Protein AF-A0A6P0R622-F1 (afdb_monomer_lite)

Structure (mmCIF, N/CA/C/O backbone):
data_AF-A0A6P0R622-F1
#
_entry.id   AF-A0A6P0R622-F1
#
loop_
_atom_site.group_PDB
_atom_site.id
_atom_site.type_symbol
_atom_site.label_atom_id
_atom_site.label_alt_id
_atom_site.label_comp_id
_atom_site.label_asym_id
_atom_site.label_entity_id
_atom_site.label_seq_id
_atom_site.pdbx_PDB_ins_code
_atom_site.Cartn_x
_atom_site.Cartn_y
_atom_site.Cartn_z
_atom_site.occupancy
_atom_site.B_iso_or_equiv
_atom_site.auth_seq_id
_atom_site.auth_comp_id
_atom_site.auth_asym_id
_atom_site.auth_atom_id
_atom_site.pdbx_PDB_model_num
ATOM 1 N N . MET A 1 1 ? 10.634 3.670 -14.745 1.00 32.72 1 MET A N 1
ATOM 2 C CA . MET A 1 1 ? 10.982 2.458 -13.968 1.00 32.72 1 MET A CA 1
ATOM 3 C C . MET A 1 1 ? 9.685 1.920 -13.375 1.00 32.72 1 MET A C 1
ATOM 5 O O . MET A 1 1 ? 9.087 2.622 -12.580 1.00 32.72 1 MET A O 1
ATOM 9 N N . VAL A 1 2 ? 9.180 0.768 -13.835 1.00 32.72 2 VAL A N 1
ATOM 10 C CA . VAL A 1 2 ? 7.890 0.215 -13.370 1.00 32.72 2 VAL A CA 1
ATOM 11 C C . VAL A 1 2 ? 8.148 -0.678 -12.158 1.00 32.72 2 VAL A C 1
ATOM 13 O O . VAL A 1 2 ? 8.776 -1.730 -12.277 1.00 32.72 2 VAL A O 1
ATOM 16 N N . SER A 1 3 ? 7.696 -0.243 -10.986 1.00 40.62 3 SER A N 1
ATOM 17 C CA . SER A 1 3 ? 7.795 -1.000 -9.737 1.00 40.62 3 SER A CA 1
ATOM 18 C C . SER A 1 3 ? 6.668 -2.034 -9.688 1.00 40.62 3 SER A C 1
ATOM 20 O O . SER A 1 3 ? 5.558 -1.729 -9.263 1.00 40.62 3 SER A O 1
ATOM 22 N N . TYR A 1 4 ? 6.915 -3.255 -10.164 1.00 49.25 4 TYR A N 1
ATOM 23 C CA . TYR A 1 4 ? 5.919 -4.329 -10.105 1.00 49.25 4 TYR A CA 1
ATOM 24 C C . TYR A 1 4 ? 5.678 -4.763 -8.654 1.00 49.25 4 TYR A C 1
ATOM 26 O O . TYR A 1 4 ? 6.579 -5.286 -7.994 1.00 49.25 4 TYR A O 1
ATOM 34 N N . ILE A 1 5 ? 4.447 -4.600 -8.169 1.00 58.69 5 ILE A N 1
ATOM 35 C CA . ILE A 1 5 ? 4.002 -5.240 -6.930 1.00 58.69 5 ILE A CA 1
ATOM 36 C C . ILE A 1 5 ? 3.693 -6.699 -7.266 1.00 58.69 5 ILE A C 1
ATOM 38 O O . ILE A 1 5 ? 2.865 -6.988 -8.127 1.00 58.69 5 ILE A O 1
ATOM 42 N N . LYS A 1 6 ? 4.375 -7.641 -6.607 1.00 66.12 6 LYS A N 1
ATOM 43 C CA . LYS A 1 6 ? 4.106 -9.072 -6.800 1.0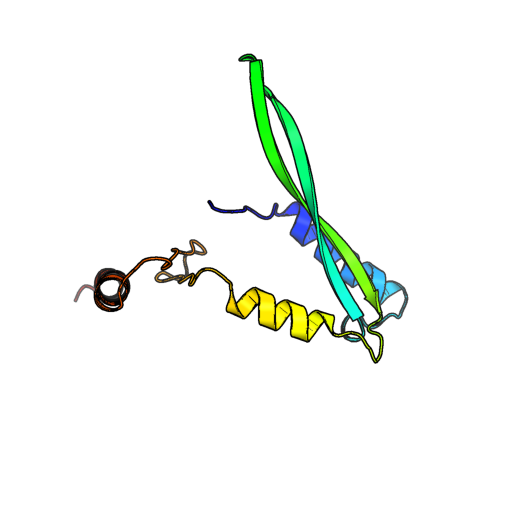0 66.12 6 LYS A CA 1
ATOM 44 C C . LYS A 1 6 ? 2.670 -9.388 -6.382 1.00 66.12 6 LYS A C 1
ATOM 46 O O . LYS A 1 6 ? 2.261 -8.961 -5.308 1.00 66.12 6 LYS A O 1
ATOM 51 N N . THR A 1 7 ? 1.962 -10.226 -7.142 1.00 70.38 7 THR A N 1
ATOM 52 C CA . THR A 1 7 ? 0.617 -10.726 -6.782 1.00 70.38 7 THR A CA 1
ATOM 53 C C . THR A 1 7 ? 0.578 -11.259 -5.350 1.00 70.38 7 THR A C 1
ATOM 55 O O . THR A 1 7 ? -0.310 -10.913 -4.584 1.00 70.38 7 THR A O 1
ATOM 58 N N . ARG A 1 8 ? 1.637 -11.965 -4.934 1.00 72.44 8 ARG A N 1
ATOM 59 C CA . ARG A 1 8 ? 1.806 -12.443 -3.556 1.00 72.44 8 ARG A CA 1
ATOM 60 C C . ARG A 1 8 ? 1.738 -11.329 -2.504 1.00 72.44 8 ARG A C 1
ATOM 62 O O . ARG A 1 8 ? 1.157 -11.541 -1.452 1.00 72.44 8 ARG A O 1
ATOM 69 N N . SER A 1 9 ? 2.295 -10.150 -2.778 1.00 73.44 9 SER A N 1
ATOM 70 C CA . SER A 1 9 ? 2.206 -9.010 -1.860 1.00 73.44 9 SER A CA 1
ATOM 71 C C . SER A 1 9 ? 0.775 -8.478 -1.729 1.00 73.44 9 SER A C 1
ATOM 73 O O . SER A 1 9 ? 0.426 -7.970 -0.669 1.00 73.44 9 SER A O 1
ATOM 75 N N . LEU A 1 10 ? -0.059 -8.593 -2.768 1.00 79.19 10 LEU A N 1
ATOM 76 C CA . LEU A 1 10 ? -1.488 -8.263 -2.688 1.00 79.19 10 LEU A CA 1
ATOM 77 C C . LEU A 1 10 ? -2.272 -9.356 -1.948 1.00 79.19 10 LEU A C 1
ATOM 79 O O . LEU A 1 10 ? -3.138 -9.052 -1.133 1.00 79.19 10 LEU A O 1
ATOM 83 N N . ASP A 1 11 ? -1.928 -10.626 -2.163 1.00 80.88 11 ASP A N 1
ATOM 84 C CA . ASP A 1 11 ? -2.527 -11.738 -1.416 1.00 80.88 11 ASP A CA 1
ATOM 85 C C . ASP A 1 11 ? -2.228 -11.631 0.084 1.00 80.88 11 ASP A C 1
ATOM 87 O O . ASP A 1 11 ? -3.099 -11.869 0.920 1.00 80.88 11 ASP A O 1
ATOM 91 N N . ASP A 1 12 ? -1.002 -11.241 0.436 1.00 84.44 12 ASP A N 1
ATOM 92 C CA . ASP A 1 12 ? -0.579 -11.061 1.823 1.00 84.44 12 ASP A CA 1
ATOM 93 C C . ASP A 1 12 ? -1.280 -9.855 2.478 1.00 84.44 12 ASP A C 1
ATOM 95 O O . ASP A 1 12 ? -1.643 -9.924 3.653 1.00 84.44 12 ASP A O 1
ATOM 99 N N . PHE A 1 13 ? -1.586 -8.803 1.709 1.00 88.38 13 PHE A N 1
ATOM 100 C CA . PHE A 1 13 ? -2.450 -7.704 2.154 1.00 88.38 13 PHE A CA 1
ATOM 101 C C . PHE A 1 13 ? -3.880 -8.174 2.460 1.00 88.38 13 PHE A C 1
ATOM 103 O O . PHE A 1 13 ? -4.412 -7.903 3.536 1.00 88.38 13 PHE A O 1
ATOM 110 N N . ASN A 1 14 ? -4.491 -8.938 1.550 1.00 88.19 14 ASN A N 1
ATOM 111 C CA . ASN A 1 14 ? -5.836 -9.478 1.757 1.00 88.19 14 ASN A CA 1
ATOM 112 C C . ASN A 1 14 ? -5.885 -10.425 2.965 1.00 88.19 14 ASN A C 1
ATOM 114 O O . ASN A 1 14 ? -6.816 -10.363 3.770 1.00 88.19 14 ASN A O 1
ATOM 118 N N . ARG A 1 15 ? -4.855 -11.263 3.146 1.00 91.50 15 ARG A N 1
ATOM 119 C CA . ARG A 1 15 ? -4.717 -12.109 4.340 1.00 91.50 15 ARG A CA 1
ATOM 120 C C . ARG A 1 15 ? -4.659 -11.284 5.621 1.00 91.50 15 ARG A C 1
ATOM 122 O O . ARG A 1 15 ? -5.307 -11.659 6.595 1.00 91.50 15 ARG A O 1
ATOM 129 N N . LEU A 1 16 ? -3.926 -10.171 5.624 1.00 93.56 16 LEU A N 1
ATOM 130 C CA . LEU A 1 16 ? -3.851 -9.275 6.776 1.00 93.56 16 LEU A CA 1
ATOM 131 C C . LEU A 1 16 ? -5.227 -8.684 7.127 1.00 93.56 16 LEU A C 1
ATOM 133 O O . LEU A 1 16 ? -5.597 -8.683 8.299 1.00 93.56 16 LEU A O 1
ATOM 137 N N . ILE A 1 17 ? -6.017 -8.260 6.134 1.00 92.88 17 ILE A N 1
ATOM 138 C CA . ILE A 1 17 ? -7.396 -7.781 6.351 1.00 92.88 17 ILE A CA 1
ATOM 139 C C . ILE A 1 17 ? -8.243 -8.854 7.042 1.00 92.88 17 ILE A C 1
ATOM 141 O O . ILE A 1 17 ? -8.857 -8.585 8.076 1.00 92.88 17 ILE A O 1
ATOM 145 N N . VAL A 1 18 ? -8.237 -10.079 6.507 1.00 94.12 18 VAL A N 1
ATOM 146 C CA . VAL A 1 18 ? -9.011 -11.195 7.072 1.00 94.12 18 VAL A CA 1
ATOM 147 C C . VAL A 1 18 ? -8.556 -11.512 8.498 1.00 94.12 18 VAL A C 1
ATOM 149 O O . VAL A 1 18 ? -9.385 -11.742 9.377 1.00 94.12 18 VAL A O 1
ATOM 152 N N . GLN A 1 19 ? -7.247 -11.478 8.766 1.00 95.00 19 GLN A N 1
A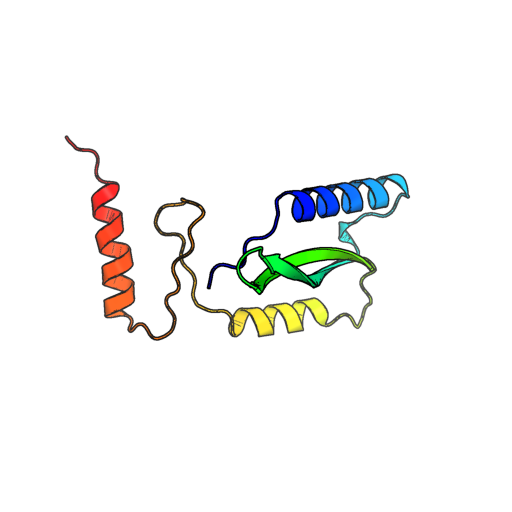TOM 153 C CA . GLN A 1 19 ? -6.709 -11.690 10.110 1.00 95.00 19 GLN A CA 1
ATOM 154 C C . GLN A 1 19 ? -7.188 -10.628 11.104 1.00 95.00 19 GLN A C 1
ATOM 156 O O . GLN A 1 19 ? -7.563 -10.980 12.221 1.00 95.00 19 GLN A O 1
ATOM 161 N N . LEU A 1 20 ? -7.207 -9.350 10.722 1.00 95.44 20 LEU A N 1
ATOM 162 C CA . LEU A 1 20 ? -7.713 -8.272 11.578 1.00 95.44 20 LEU A CA 1
ATOM 163 C C . LEU A 1 20 ? -9.200 -8.468 11.887 1.00 95.44 20 LEU A C 1
ATOM 165 O O . LEU A 1 20 ? -9.593 -8.465 13.054 1.00 95.44 20 LEU A O 1
ATOM 169 N N . GLN A 1 21 ? -10.000 -8.750 10.857 1.00 94.31 21 GLN A N 1
ATOM 170 C CA . GLN A 1 21 ? -11.431 -9.015 11.007 1.00 94.31 21 GLN A CA 1
ATOM 171 C C . GLN A 1 21 ? -11.701 -10.227 11.908 1.00 94.31 21 GLN A C 1
ATOM 173 O O . GLN A 1 21 ? -12.564 -10.160 12.778 1.00 94.31 21 GLN A O 1
ATOM 178 N N . SER A 1 22 ? -10.920 -11.308 11.778 1.00 95.50 22 SER A N 1
ATOM 179 C CA . SER A 1 22 ? -11.047 -12.495 12.642 1.00 95.50 22 SER A CA 1
ATOM 180 C C . SER A 1 22 ? -10.740 -12.223 14.119 1.00 95.50 22 SER A C 1
ATOM 182 O O . SER A 1 22 ? -11.210 -12.949 14.989 1.00 95.50 22 SER A O 1
ATOM 184 N N . LYS A 1 23 ? -9.977 -11.162 14.408 1.00 95.06 23 LYS A N 1
ATOM 185 C CA . LYS A 1 23 ? -9.664 -10.698 15.766 1.00 95.06 23 LYS A CA 1
ATOM 186 C C . LYS A 1 23 ? -10.683 -9.679 16.291 1.00 95.06 23 LYS A C 1
ATOM 188 O O . LYS A 1 23 ? -10.482 -9.133 17.369 1.00 95.06 23 LYS A O 1
ATOM 193 N N . GLY A 1 24 ? -11.747 -9.395 15.534 1.00 94.31 24 GLY A N 1
ATOM 194 C CA . GLY A 1 24 ? -12.744 -8.377 15.875 1.00 94.31 24 GLY A CA 1
ATOM 195 C C . GLY A 1 24 ? -12.261 -6.937 15.676 1.00 94.31 24 GLY A C 1
ATOM 196 O O . GLY A 1 24 ? -12.940 -6.004 16.094 1.00 94.31 24 GLY A O 1
ATOM 197 N N . VAL A 1 25 ? -11.106 -6.736 15.036 1.00 94.94 25 VAL A N 1
ATOM 198 C CA . VAL A 1 25 ? -10.579 -5.404 14.728 1.00 94.94 25 VAL A CA 1
ATOM 199 C C . VAL A 1 25 ? -11.199 -4.928 13.420 1.00 94.94 25 VAL A C 1
ATOM 201 O O . VAL A 1 25 ? -11.105 -5.616 12.403 1.00 94.94 25 VAL A O 1
ATOM 204 N N . ASN A 1 26 ? -11.808 -3.741 13.422 1.00 91.31 26 ASN A N 1
ATOM 205 C CA . ASN A 1 26 ? -12.276 -3.101 12.196 1.00 91.31 26 ASN A CA 1
ATOM 206 C C . ASN A 1 26 ? -11.070 -2.516 11.437 1.00 91.31 26 ASN A C 1
ATOM 208 O O . ASN A 1 26 ? -10.512 -1.523 11.896 1.00 91.31 26 ASN A O 1
ATOM 212 N N . PRO A 1 27 ? -10.670 -3.045 10.266 1.00 89.50 27 PRO A N 1
ATOM 213 C CA . PRO A 1 27 ? -9.462 -2.580 9.583 1.00 89.50 27 PRO A CA 1
ATOM 214 C C . PRO A 1 27 ? -9.500 -1.096 9.187 1.00 89.50 27 PRO A C 1
ATOM 216 O O . PRO A 1 27 ? -8.445 -0.477 9.050 1.00 89.50 27 PRO A O 1
ATOM 219 N N . ALA A 1 28 ? -10.701 -0.521 9.040 1.00 88.12 28 ALA A N 1
ATOM 220 C CA . ALA A 1 28 ? -10.912 0.869 8.642 1.00 88.12 28 ALA A CA 1
ATOM 221 C C . ALA A 1 28 ? -10.480 1.901 9.701 1.00 88.12 28 ALA A C 1
ATOM 223 O O . ALA A 1 28 ? -10.293 3.065 9.357 1.00 88.12 28 ALA A O 1
ATOM 224 N N . ILE A 1 29 ? -10.307 1.499 10.968 1.00 89.12 29 ILE A N 1
ATOM 225 C CA . ILE A 1 29 ? -9.879 2.410 12.049 1.00 89.12 29 ILE A CA 1
ATOM 226 C C . ILE A 1 29 ? -8.361 2.632 12.068 1.00 89.12 29 ILE A C 1
ATOM 228 O O . ILE A 1 29 ? -7.860 3.451 12.831 1.00 89.12 29 ILE A O 1
ATOM 232 N N . GLY A 1 30 ? -7.616 1.883 11.256 1.00 87.50 30 GLY A N 1
ATOM 233 C CA . GLY A 1 30 ? -6.162 1.936 11.226 1.00 87.50 30 GLY A CA 1
ATOM 234 C C . GLY A 1 30 ? -5.589 2.421 9.906 1.00 87.50 30 GLY A C 1
ATOM 235 O O . GLY A 1 30 ? -6.267 3.001 9.054 1.00 87.50 30 GLY A O 1
ATOM 236 N N . VAL A 1 31 ? -4.294 2.173 9.752 1.00 86.69 31 VAL A N 1
ATOM 237 C CA . VAL A 1 31 ? -3.510 2.503 8.565 1.00 86.69 31 VAL A CA 1
ATOM 238 C C . VAL A 1 31 ? -2.708 1.275 8.154 1.00 86.69 31 VAL A C 1
ATOM 240 O O . VAL A 1 31 ? -2.061 0.627 8.981 1.00 86.69 31 VAL A O 1
ATOM 243 N N . PHE A 1 32 ? -2.742 0.964 6.859 1.00 87.75 32 PHE A N 1
ATOM 244 C CA . PHE A 1 32 ? -1.891 -0.059 6.267 1.00 87.75 32 PHE A CA 1
ATOM 245 C C . PHE A 1 32 ? -0.577 0.566 5.807 1.00 87.75 32 PHE A C 1
ATOM 247 O O . PHE A 1 32 ? -0.561 1.459 4.962 1.00 87.75 32 PHE A O 1
ATOM 254 N N . CYS A 1 33 ? 0.529 0.086 6.360 1.00 85.81 33 CYS A N 1
ATOM 255 C CA . CYS A 1 33 ? 1.867 0.593 6.099 1.00 85.81 33 CYS A CA 1
ATOM 256 C C . CYS A 1 33 ? 2.639 -0.412 5.226 1.00 85.81 33 CYS A C 1
ATOM 258 O O . CYS A 1 33 ? 3.058 -1.459 5.737 1.00 85.81 33 CYS A O 1
ATOM 260 N N . PRO A 1 34 ? 2.835 -0.130 3.924 1.00 83.56 34 PRO A N 1
ATOM 261 C CA . PRO A 1 34 ? 3.694 -0.943 3.075 1.00 83.56 34 PRO A CA 1
ATOM 262 C C . PRO A 1 34 ? 5.168 -0.695 3.403 1.00 83.56 34 PRO A C 1
ATOM 264 O O . PRO A 1 34 ? 5.616 0.445 3.521 1.00 83.56 34 PRO A O 1
ATOM 267 N N . LYS A 1 35 ? 5.951 -1.769 3.479 1.00 82.25 35 LYS A N 1
ATOM 268 C CA . LYS A 1 35 ? 7.408 -1.741 3.593 1.00 82.25 35 LYS A CA 1
ATOM 269 C C . LYS A 1 35 ? 8.021 -2.425 2.378 1.00 82.25 35 LYS A C 1
ATOM 271 O O . LYS A 1 35 ? 7.738 -3.590 2.098 1.00 82.25 35 LYS A O 1
ATOM 276 N N . TYR A 1 36 ? 8.879 -1.705 1.660 1.00 81.31 36 TYR A N 1
ATOM 277 C CA . TYR A 1 36 ? 9.634 -2.274 0.548 1.00 81.31 36 TYR A CA 1
ATOM 278 C C . TYR A 1 36 ? 10.768 -3.149 1.075 1.00 81.31 36 TYR A C 1
ATOM 280 O O . TYR A 1 36 ? 11.647 -2.686 1.801 1.00 81.31 36 TYR A O 1
ATOM 288 N N . ILE A 1 37 ? 10.771 -4.411 0.665 1.00 77.12 37 ILE A N 1
ATOM 289 C CA . ILE A 1 37 ? 11.855 -5.351 0.926 1.00 77.12 37 ILE A CA 1
ATOM 290 C C . ILE A 1 37 ? 12.618 -5.553 -0.374 1.00 77.12 37 ILE A C 1
ATOM 292 O O . ILE A 1 37 ? 12.056 -6.021 -1.366 1.00 77.12 37 ILE A O 1
ATOM 296 N N . LYS A 1 38 ? 13.905 -5.207 -0.367 1.00 78.75 38 LYS A N 1
ATOM 297 C CA . LYS A 1 38 ? 14.819 -5.501 -1.468 1.00 78.75 38 LYS A CA 1
ATOM 298 C C . LYS A 1 38 ? 15.323 -6.934 -1.341 1.00 78.75 38 LYS A C 1
ATOM 300 O O . LYS A 1 38 ? 15.772 -7.352 -0.280 1.00 78.75 38 LYS A O 1
ATOM 305 N N . HIS A 1 39 ? 15.306 -7.649 -2.452 1.00 73.75 39 HIS A N 1
ATOM 306 C CA . HIS A 1 39 ? 15.872 -8.978 -2.602 1.00 73.75 39 HIS A CA 1
ATOM 307 C C . HIS A 1 39 ? 16.947 -8.935 -3.674 1.00 73.75 39 HIS A C 1
ATOM 309 O O . HIS A 1 39 ? 16.764 -8.298 -4.714 1.00 73.75 39 HIS A O 1
ATOM 315 N N . SER A 1 40 ? 18.031 -9.662 -3.440 1.00 77.06 40 SER A N 1
ATOM 316 C CA . SER A 1 40 ? 19.134 -9.798 -4.383 1.00 77.06 40 SER A CA 1
ATOM 317 C C . SER A 1 40 ? 19.331 -11.274 -4.687 1.00 77.06 40 SER A C 1
ATOM 319 O O . SER A 1 40 ? 19.465 -12.082 -3.769 1.00 77.06 40 SER A O 1
ATOM 321 N N . LYS A 1 41 ? 19.343 -11.637 -5.969 1.00 70.81 41 LYS A N 1
ATOM 322 C CA . LYS A 1 41 ? 19.610 -13.001 -6.423 1.00 70.81 41 LYS A CA 1
ATOM 323 C C . LYS A 1 41 ? 20.805 -12.999 -7.370 1.00 70.81 41 LYS A C 1
ATOM 325 O O . LYS A 1 41 ? 20.781 -12.300 -8.380 1.00 70.81 41 LYS A O 1
ATOM 330 N N . GLY A 1 42 ? 21.821 -13.796 -7.047 1.00 77.25 42 GLY A N 1
ATOM 331 C CA . GLY A 1 42 ? 22.927 -14.072 -7.961 1.00 77.25 42 GLY A CA 1
ATOM 332 C C . GLY A 1 42 ? 22.436 -14.882 -9.160 1.00 77.25 42 GLY A C 1
ATOM 333 O O . GLY A 1 42 ? 21.690 -15.853 -8.998 1.00 77.25 42 GLY A O 1
ATOM 334 N N . LEU A 1 43 ? 22.812 -14.450 -10.356 1.00 76.75 43 LEU A N 1
ATOM 335 C CA . LEU A 1 43 ? 22.552 -15.134 -11.614 1.00 76.75 43 LEU A CA 1
ATOM 336 C C . LEU A 1 43 ? 23.764 -15.989 -12.003 1.00 76.75 43 LEU A C 1
ATOM 338 O O . LEU A 1 43 ? 24.881 -15.779 -11.533 1.00 76.75 43 LEU A O 1
ATOM 342 N N . SER A 1 44 ? 23.536 -16.988 -12.853 1.00 80.75 44 SER A N 1
ATOM 343 C CA . SER A 1 44 ? 24.567 -17.942 -13.287 1.00 80.75 44 SER A CA 1
ATOM 344 C C . SER A 1 44 ? 25.697 -17.304 -14.101 1.00 80.75 44 SER A C 1
ATOM 346 O O . SER A 1 44 ? 26.761 -17.897 -14.226 1.00 80.75 44 SER A O 1
ATOM 348 N N . ASP A 1 45 ? 25.473 -16.108 -14.643 1.00 82.75 45 ASP A N 1
ATOM 349 C CA . ASP A 1 45 ? 26.455 -15.303 -15.378 1.00 82.75 45 ASP A CA 1
ATOM 350 C C . ASP A 1 45 ? 27.310 -14.396 -14.466 1.00 82.75 45 ASP A C 1
ATOM 352 O O . ASP A 1 45 ? 28.104 -13.596 -14.955 1.00 82.75 45 ASP A O 1
ATOM 356 N N . GLY A 1 46 ? 27.150 -14.502 -13.141 1.00 77.94 46 GLY A N 1
ATOM 357 C CA . GLY A 1 46 ? 27.857 -13.683 -12.154 1.00 77.94 46 GLY A CA 1
ATOM 358 C C . GLY A 1 46 ? 27.227 -12.311 -11.896 1.00 77.94 46 GLY A C 1
ATOM 359 O O . GLY A 1 46 ? 27.695 -11.584 -11.019 1.00 77.94 46 GLY A O 1
ATOM 360 N N . SER A 1 47 ? 26.153 -11.948 -12.603 1.00 71.88 47 SER A N 1
ATOM 361 C CA . SER A 1 47 ? 25.409 -10.715 -12.346 1.00 71.88 47 SER A CA 1
ATOM 362 C C . SER A 1 47 ? 24.425 -10.875 -11.176 1.00 71.88 47 SER A C 1
ATOM 364 O O . SER A 1 47 ? 24.127 -11.980 -10.718 1.00 71.88 47 SER A O 1
ATOM 366 N N . THR A 1 48 ? 23.925 -9.761 -10.631 1.00 70.88 48 THR A N 1
ATOM 367 C CA . THR A 1 48 ? 22.948 -9.768 -9.527 1.00 70.88 48 THR A CA 1
ATOM 368 C C . THR A 1 48 ? 21.636 -9.142 -9.975 1.00 70.88 48 THR A C 1
ATOM 370 O O . THR A 1 48 ? 21.576 -7.951 -10.279 1.00 70.88 48 THR A O 1
ATOM 373 N N . ALA A 1 49 ? 20.563 -9.929 -9.946 1.00 66.38 49 ALA A N 1
ATOM 374 C CA . ALA A 1 49 ? 19.211 -9.437 -10.150 1.00 66.38 49 ALA A CA 1
ATOM 375 C C . ALA A 1 49 ? 18.643 -8.909 -8.828 1.00 66.38 49 ALA A C 1
ATOM 377 O O . ALA A 1 49 ? 18.511 -9.654 -7.854 1.00 66.38 49 ALA A O 1
ATOM 378 N N . ASN A 1 50 ? 18.274 -7.629 -8.803 1.00 73.12 50 ASN A N 1
ATOM 379 C CA . ASN A 1 50 ? 17.550 -7.032 -7.686 1.00 73.12 50 ASN A CA 1
ATOM 380 C C . ASN A 1 50 ? 16.050 -7.026 -7.990 1.00 73.12 50 ASN A C 1
ATOM 382 O O . ASN A 1 50 ? 15.641 -6.641 -9.084 1.00 73.12 50 ASN A O 1
ATOM 386 N N . TYR A 1 51 ? 15.226 -7.398 -7.017 1.00 67.38 51 TYR A N 1
ATOM 387 C CA . TYR A 1 51 ? 13.781 -7.194 -7.086 1.00 67.38 51 TYR A CA 1
ATOM 388 C C . TYR A 1 51 ? 13.241 -6.732 -5.738 1.00 67.38 51 TYR A C 1
ATOM 390 O O . TYR A 1 51 ? 13.868 -6.929 -4.701 1.00 67.38 51 TYR A O 1
ATOM 398 N N . TYR A 1 52 ? 12.057 -6.132 -5.749 1.00 71.25 52 TYR A N 1
ATOM 399 C CA . TYR A 1 52 ? 11.410 -5.627 -4.546 1.00 71.25 52 TYR A CA 1
ATOM 400 C C . TYR A 1 52 ? 10.116 -6.404 -4.285 1.00 71.25 52 TYR A C 1
ATOM 402 O O . TYR A 1 52 ? 9.458 -6.872 -5.216 1.00 71.25 52 TYR A O 1
ATOM 410 N N . SER A 1 53 ? 9.769 -6.588 -3.017 1.00 75.06 53 SER A N 1
ATOM 411 C CA . SER A 1 53 ? 8.440 -7.028 -2.587 1.00 75.06 53 SER A CA 1
ATOM 412 C C . SER A 1 53 ? 7.878 -6.042 -1.577 1.00 75.06 53 SER A C 1
ATOM 414 O O . SER A 1 53 ? 8.635 -5.312 -0.940 1.00 75.06 53 SER A O 1
ATOM 416 N N . LEU A 1 54 ? 6.561 -6.050 -1.408 1.00 79.56 54 LEU A N 1
ATOM 417 C CA . LEU A 1 54 ? 5.901 -5.315 -0.339 1.00 79.56 54 LEU A CA 1
ATOM 418 C C . LEU A 1 54 ? 5.542 -6.262 0.798 1.00 79.56 54 LEU A C 1
ATOM 420 O O . LEU A 1 54 ? 4.977 -7.332 0.563 1.00 79.56 54 LEU A O 1
ATOM 424 N N . GLU A 1 55 ? 5.881 -5.839 2.006 1.00 85.12 55 GLU A N 1
ATOM 425 C CA . GLU A 1 55 ? 5.406 -6.392 3.267 1.00 85.12 55 GLU A CA 1
ATOM 426 C C . GLU A 1 55 ? 4.419 -5.399 3.880 1.00 85.12 55 GLU A C 1
ATOM 428 O O . GLU A 1 55 ? 4.694 -4.199 3.928 1.00 85.12 55 GLU A O 1
ATOM 433 N N . TRP A 1 56 ? 3.265 -5.883 4.330 1.00 87.19 56 TRP A N 1
ATOM 434 C CA . TRP A 1 56 ? 2.198 -5.036 4.852 1.00 87.19 56 TRP A CA 1
ATOM 435 C C . TRP A 1 56 ? 2.108 -5.151 6.361 1.00 87.19 56 TRP A C 1
ATOM 437 O O . TRP A 1 56 ? 2.048 -6.250 6.907 1.00 87.19 56 TRP A O 1
ATOM 447 N N . HIS A 1 57 ? 2.035 -4.001 7.016 1.00 90.56 57 HIS A N 1
ATOM 448 C CA . HIS A 1 57 ? 1.736 -3.899 8.435 1.00 90.56 57 HIS A CA 1
ATOM 449 C C . HIS A 1 57 ? 0.444 -3.119 8.620 1.00 90.56 57 HIS A C 1
ATOM 451 O O . HIS A 1 57 ? 0.115 -2.255 7.809 1.00 90.56 57 HIS A O 1
ATOM 457 N N . TRP A 1 58 ? -0.273 -3.410 9.697 1.00 92.06 58 TRP A N 1
ATOM 458 C CA . TRP A 1 58 ? -1.408 -2.609 10.129 1.00 92.06 58 TRP A CA 1
ATOM 459 C C . TRP A 1 58 ? -1.125 -2.076 11.522 1.00 92.06 58 TRP A C 1
ATOM 461 O O . TRP A 1 58 ? -0.624 -2.802 12.383 1.00 92.06 58 TRP A O 1
ATOM 471 N N . ARG A 1 59 ? -1.458 -0.811 11.727 1.00 90.44 59 ARG A N 1
ATOM 472 C CA . ARG A 1 59 ? -1.473 -0.181 13.041 1.00 90.44 59 ARG A CA 1
ATOM 473 C C . ARG A 1 59 ? -2.757 0.617 13.195 1.00 90.44 59 ARG A C 1
ATOM 475 O O . 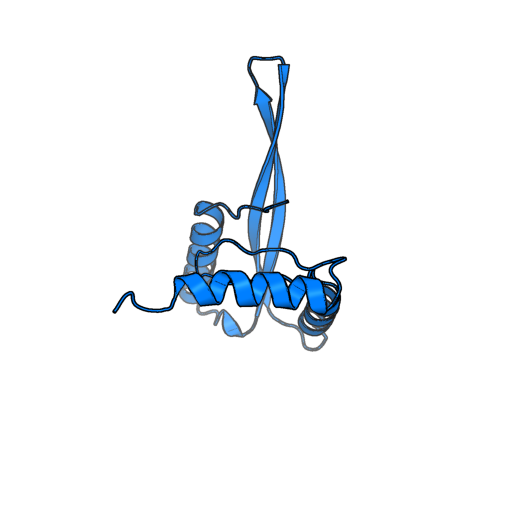ARG A 1 59 ? -3.314 1.090 12.204 1.00 90.44 59 ARG A O 1
ATOM 482 N N . GLU A 1 60 ? -3.200 0.776 14.430 1.00 90.19 60 GLU A N 1
ATOM 483 C CA . GLU A 1 60 ? -4.315 1.659 14.751 1.00 90.19 60 GLU A CA 1
ATOM 484 C C . GLU A 1 60 ? -3.930 3.123 14.487 1.00 90.19 60 GLU A C 1
ATOM 486 O O . GLU A 1 60 ? -2.750 3.496 14.572 1.00 90.19 60 GLU A O 1
ATOM 491 N N . ARG A 1 61 ? -4.915 3.936 14.095 1.00 85.44 61 ARG A N 1
ATOM 492 C CA . ARG A 1 61 ? -4.724 5.371 13.896 1.00 85.44 61 ARG A CA 1
ATOM 493 C C . ARG A 1 61 ? -4.716 6.057 15.257 1.00 85.44 61 ARG A C 1
ATOM 495 O O . ARG A 1 61 ? -5.576 5.791 16.089 1.00 85.44 61 ARG A O 1
ATOM 502 N N . THR A 1 62 ? -3.762 6.952 15.465 1.00 83.31 62 THR A N 1
ATOM 503 C CA . THR A 1 62 ? -3.721 7.827 16.642 1.00 83.31 62 THR A CA 1
ATOM 504 C C . THR A 1 62 ? -4.306 9.195 16.297 1.00 83.31 62 THR A C 1
ATOM 506 O O . THR A 1 62 ? -4.358 9.562 15.126 1.00 83.31 62 THR A O 1
ATOM 509 N N . GLU A 1 63 ? -4.749 9.967 17.290 1.00 75.19 63 GLU A N 1
ATOM 510 C CA . GLU A 1 63 ? -5.277 11.324 17.051 1.00 75.19 63 GLU A CA 1
ATOM 511 C C . GLU A 1 63 ? -4.229 12.246 16.399 1.00 75.19 63 GLU A C 1
ATOM 513 O O . GLU A 1 63 ? -4.572 13.037 15.527 1.00 75.19 63 GLU A O 1
ATOM 518 N N . ASP A 1 64 ? -2.946 12.041 16.715 1.00 73.44 64 ASP A N 1
ATOM 519 C CA . ASP A 1 64 ? -1.811 12.776 16.134 1.00 73.44 64 ASP A CA 1
ATOM 520 C C . ASP A 1 64 ? -1.268 12.154 14.827 1.00 73.44 64 ASP A C 1
ATOM 522 O O . ASP A 1 64 ? -0.132 12.405 14.424 1.00 73.44 64 ASP A O 1
ATOM 526 N N . ASP A 1 65 ? -2.025 11.259 14.185 1.00 72.06 65 ASP A N 1
ATOM 527 C CA . ASP A 1 65 ? -1.563 10.529 13.003 1.00 72.06 65 ASP A CA 1
ATOM 528 C C . ASP A 1 65 ? -1.629 11.373 11.720 1.00 72.06 65 ASP A C 1
ATOM 530 O O . ASP A 1 65 ? -2.534 11.238 10.892 1.00 72.06 65 ASP A O 1
ATOM 534 N N . ASP A 1 66 ? -0.603 12.196 11.520 1.00 75.38 66 ASP A N 1
ATOM 535 C CA . ASP A 1 66 ? -0.386 13.014 10.320 1.00 75.38 66 ASP A CA 1
ATOM 536 C C . ASP A 1 66 ? 0.025 12.199 9.074 1.00 75.38 66 ASP A C 1
ATOM 538 O O . ASP A 1 66 ? 0.351 12.760 8.025 1.00 75.38 66 ASP A O 1
ATOM 542 N N . SER A 1 67 ? 0.004 10.859 9.137 1.00 71.25 67 SER A N 1
ATOM 543 C CA . SER A 1 67 ? 0.451 9.998 8.033 1.00 71.25 67 SER A CA 1
ATOM 544 C C . SER A 1 67 ? -0.355 10.205 6.755 1.00 71.25 67 SER A C 1
ATOM 546 O O . SER A 1 67 ? 0.204 10.073 5.671 1.00 71.25 67 SER A O 1
ATOM 548 N N . ILE A 1 68 ? -1.651 10.521 6.860 1.00 69.12 68 ILE A N 1
ATOM 549 C CA . ILE A 1 68 ? -2.514 10.813 5.702 1.00 69.12 68 ILE A CA 1
ATOM 550 C C . ILE A 1 68 ? -2.093 12.135 5.047 1.00 69.12 68 ILE A C 1
ATOM 552 O O . ILE A 1 68 ? -2.028 12.216 3.822 1.00 69.12 68 ILE A O 1
ATOM 556 N N . GLU A 1 69 ? -1.779 13.156 5.845 1.00 71.50 69 GLU A N 1
ATOM 557 C CA . GLU A 1 69 ? -1.332 14.466 5.359 1.00 71.50 69 GLU A CA 1
ATOM 558 C C . GLU A 1 69 ? 0.063 14.370 4.744 1.00 71.50 69 GLU A C 1
ATOM 560 O O . GLU A 1 69 ? 0.262 14.818 3.618 1.00 71.50 69 GLU A O 1
ATOM 565 N N . LYS A 1 70 ? 0.986 13.651 5.392 1.00 68.44 70 LYS A N 1
ATOM 566 C CA . LYS A 1 70 ? 2.305 13.327 4.832 1.00 68.44 70 LYS A CA 1
ATOM 567 C C . LYS A 1 70 ? 2.208 12.513 3.542 1.00 68.44 70 LYS A C 1
ATOM 569 O O . LYS A 1 70 ? 2.940 12.790 2.598 1.00 68.44 70 LYS A O 1
ATOM 574 N N . LEU A 1 71 ? 1.305 11.529 3.465 1.00 65.06 71 LEU A N 1
ATOM 575 C CA . LEU A 1 71 ? 1.036 10.777 2.231 1.00 65.06 71 LEU A CA 1
ATOM 576 C C . LEU A 1 71 ? 0.480 11.685 1.135 1.00 65.06 71 LEU A C 1
ATOM 578 O O . LEU A 1 71 ? 0.931 11.598 -0.002 1.00 65.06 71 LEU A O 1
ATOM 582 N N . SER A 1 72 ? -0.470 12.556 1.472 1.00 64.25 72 SER A N 1
ATOM 583 C CA . SER A 1 72 ? -1.017 13.557 0.555 1.00 64.25 72 SER A CA 1
ATOM 584 C C . SER A 1 72 ? 0.088 14.466 0.022 1.00 64.25 72 SER A C 1
ATOM 586 O O . SER A 1 72 ? 0.182 14.676 -1.184 1.00 64.25 72 SER A O 1
ATOM 588 N N . ASP A 1 73 ? 0.995 14.921 0.886 1.00 63.50 73 ASP A N 1
ATOM 589 C CA . ASP A 1 73 ? 2.152 15.718 0.488 1.00 63.50 73 ASP A CA 1
ATOM 590 C C . ASP A 1 73 ? 3.118 14.930 -0.400 1.00 63.50 73 ASP A C 1
ATOM 592 O O . ASP A 1 73 ? 3.526 15.435 -1.442 1.00 63.50 73 ASP A O 1
ATOM 596 N N . CYS A 1 74 ? 3.415 13.666 -0.088 1.00 54.72 74 CYS A N 1
ATOM 597 C CA . CYS A 1 74 ? 4.201 12.801 -0.972 1.00 54.72 74 CYS A CA 1
ATOM 598 C C . CYS A 1 74 ? 3.532 12.589 -2.341 1.00 54.72 74 CYS A C 1
ATOM 600 O O . CYS A 1 74 ? 4.224 12.545 -3.355 1.00 54.72 74 CYS A O 1
ATOM 602 N N . LEU A 1 75 ? 2.201 12.487 -2.393 1.00 55.88 75 LEU A N 1
ATOM 603 C CA . LEU A 1 75 ? 1.448 12.362 -3.644 1.00 55.88 75 LEU A CA 1
ATOM 604 C C . LEU A 1 75 ? 1.429 13.668 -4.448 1.00 55.88 75 LEU A C 1
ATOM 606 O O . LEU A 1 75 ? 1.397 13.611 -5.677 1.00 55.88 75 LEU A O 1
ATOM 610 N N . LYS A 1 76 ? 1.527 14.838 -3.801 1.00 59.78 76 LYS A N 1
ATOM 611 C CA . LYS A 1 76 ? 1.734 16.123 -4.500 1.00 59.78 76 LYS A CA 1
ATOM 612 C C . LYS A 1 76 ? 3.074 16.168 -5.241 1.00 59.78 76 LYS A C 1
ATOM 614 O O . LYS A 1 76 ? 3.180 16.878 -6.235 1.00 59.78 76 LYS A O 1
ATOM 619 N N . PHE A 1 77 ? 4.063 15.401 -4.778 1.00 49.50 77 PHE A N 1
ATOM 620 C CA . PHE A 1 77 ? 5.357 15.210 -5.441 1.00 49.50 77 PHE A CA 1
ATOM 621 C C . PHE A 1 77 ? 5.407 13.973 -6.346 1.00 49.50 77 PHE A C 1
ATOM 623 O O . PHE A 1 77 ? 6.480 13.648 -6.849 1.00 49.50 77 PHE A O 1
ATOM 630 N N . SER A 1 78 ? 4.292 13.260 -6.538 1.00 49.41 78 SER A N 1
ATOM 631 C CA . SER A 1 78 ? 4.303 12.061 -7.373 1.00 49.41 78 SER A CA 1
ATOM 632 C C . SER A 1 78 ? 4.350 12.412 -8.853 1.00 49.41 78 SER A C 1
ATOM 634 O O . SER A 1 78 ? 3.656 13.324 -9.313 1.00 49.41 78 SER A O 1
ATOM 636 N N . ASP A 1 79 ? 5.168 11.652 -9.578 1.00 56.91 79 ASP A N 1
ATOM 637 C CA . ASP A 1 79 ? 5.234 11.665 -11.027 1.00 56.91 79 ASP A CA 1
ATOM 638 C C . ASP A 1 79 ? 3.817 11.683 -11.614 1.00 56.91 79 ASP A C 1
ATOM 640 O O . ASP A 1 79 ? 2.955 10.881 -11.233 1.00 56.91 79 ASP A O 1
ATOM 644 N N . ARG A 1 80 ? 3.543 12.596 -12.549 1.00 61.41 80 ARG A N 1
ATOM 645 C CA . ARG A 1 80 ? 2.229 12.686 -13.196 1.00 61.41 80 ARG A CA 1
ATOM 646 C C . ARG A 1 80 ? 2.064 11.466 -14.093 1.00 61.41 80 ARG A C 1
ATOM 648 O O . ARG A 1 80 ? 2.508 11.463 -15.234 1.00 61.41 80 ARG A O 1
ATOM 655 N N . LEU A 1 81 ? 1.454 10.406 -13.579 1.00 60.16 81 LEU A N 1
ATOM 656 C CA . LEU A 1 81 ? 1.195 9.181 -14.328 1.00 60.16 81 LEU A CA 1
ATOM 657 C C . LEU A 1 81 ? -0.217 9.200 -14.935 1.00 60.16 81 LEU A C 1
ATOM 659 O O . LEU A 1 81 ? -1.174 9.597 -14.274 1.00 60.16 81 LEU A O 1
ATOM 663 N N . ILE A 1 82 ? -0.364 8.727 -16.172 1.00 64.25 82 ILE A N 1
ATOM 664 C CA . ILE A 1 82 ? -1.660 8.560 -16.845 1.00 64.25 82 ILE A CA 1
ATOM 665 C C . ILE A 1 82 ? -1.786 7.144 -17.427 1.00 64.25 82 ILE A C 1
ATOM 667 O O . ILE A 1 82 ? -0.862 6.655 -18.076 1.00 64.25 82 ILE A O 1
ATOM 671 N N . ASP A 1 83 ? -2.921 6.471 -17.204 1.00 63.94 83 ASP A N 1
ATOM 672 C CA . ASP A 1 83 ? -3.291 5.244 -17.932 1.00 63.94 83 ASP A CA 1
ATOM 673 C C . ASP A 1 83 ? -4.271 5.616 -19.038 1.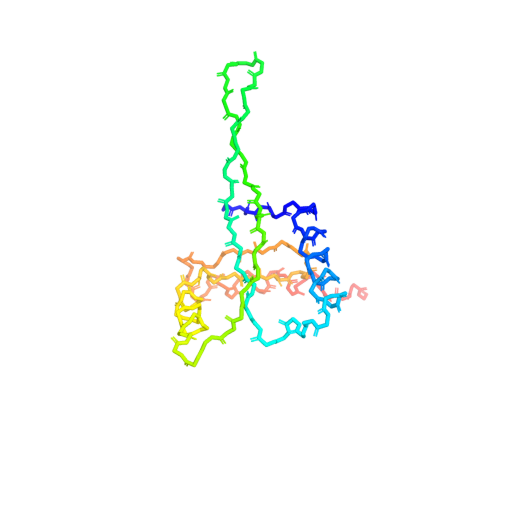00 63.94 83 ASP A C 1
ATOM 675 O O . ASP A 1 83 ? -5.468 5.772 -18.809 1.00 63.94 83 ASP A O 1
ATOM 679 N N . ILE A 1 84 ? -3.747 5.812 -20.242 1.00 63.88 84 ILE A N 1
ATOM 680 C CA . ILE A 1 84 ? -4.544 6.334 -21.354 1.00 63.88 84 ILE A CA 1
ATOM 681 C C . ILE A 1 84 ? -5.427 5.246 -21.980 1.00 63.88 84 ILE A C 1
ATOM 683 O O . ILE A 1 84 ? -6.466 5.549 -22.556 1.00 63.88 84 ILE A O 1
ATOM 687 N N . ASN A 1 85 ? -5.062 3.973 -21.814 1.00 62.38 85 ASN A N 1
ATOM 688 C CA . ASN A 1 85 ? -5.755 2.858 -22.460 1.00 62.38 85 ASN A CA 1
ATOM 689 C C . ASN A 1 85 ? -6.509 1.961 -21.467 1.00 62.38 85 ASN A C 1
ATOM 691 O O . ASN A 1 85 ? -6.995 0.904 -21.858 1.00 62.38 85 ASN A O 1
ATOM 695 N N . SER A 1 86 ? -6.584 2.333 -20.183 1.00 57.75 86 SER A N 1
ATOM 696 C CA . SER A 1 86 ? -7.069 1.447 -19.108 1.00 57.75 86 SER A CA 1
ATOM 697 C C . SER A 1 86 ? -6.378 0.071 -19.130 1.00 57.75 86 SER A C 1
ATOM 699 O O . SER A 1 86 ? -6.974 -0.958 -18.818 1.00 57.75 86 SER A O 1
ATOM 701 N N . THR A 1 87 ? -5.113 0.037 -19.566 1.00 53.16 87 THR A N 1
ATOM 702 C CA . THR A 1 87 ? -4.367 -1.207 -19.839 1.00 53.16 87 THR A CA 1
ATOM 703 C C . THR A 1 87 ? -3.530 -1.662 -18.656 1.00 53.16 87 THR A C 1
ATOM 705 O O . THR A 1 87 ? -2.730 -2.587 -18.807 1.00 53.16 87 THR A O 1
ATOM 708 N N . SER A 1 88 ? -3.663 -1.020 -17.490 1.00 54.47 88 SER A N 1
ATOM 709 C CA . SER A 1 88 ? -2.792 -1.188 -16.317 1.00 54.47 88 SER A CA 1
ATOM 710 C C . SER A 1 88 ? -1.328 -0.779 -16.552 1.00 54.47 88 SER A C 1
ATOM 712 O O . SER A 1 88 ? -0.475 -0.971 -15.684 1.00 54.47 88 SER A O 1
ATOM 714 N N . LYS A 1 89 ? -1.019 -0.175 -17.710 1.00 51.81 89 LYS A N 1
ATOM 715 C CA . LYS A 1 89 ? 0.296 0.384 -18.044 1.00 51.81 89 LYS A CA 1
ATOM 716 C C . LYS A 1 89 ? 0.250 1.905 -17.922 1.00 51.81 89 LYS A C 1
ATOM 718 O O . LYS A 1 89 ? -0.216 2.597 -18.818 1.00 51.81 89 LYS A O 1
ATOM 723 N N . MET A 1 90 ? 0.773 2.406 -16.808 1.00 61.94 90 MET A N 1
ATOM 724 C CA . MET A 1 90 ? 0.891 3.838 -16.527 1.00 61.94 90 MET A CA 1
ATOM 725 C C . MET A 1 90 ? 2.032 4.470 -17.342 1.00 61.94 90 MET A C 1
ATOM 727 O O . MET A 1 90 ? 3.162 3.975 -17.308 1.00 61.94 90 MET A O 1
ATOM 731 N N . GLN A 1 91 ? 1.760 5.579 -18.033 1.00 66.94 91 GLN A N 1
ATOM 732 C CA . GLN A 1 91 ? 2.764 6.404 -18.708 1.00 66.94 91 GLN A CA 1
ATOM 733 C C . GLN A 1 91 ? 3.122 7.617 -17.846 1.00 66.94 91 GLN A C 1
ATOM 735 O O . GLN A 1 91 ? 2.236 8.314 -17.361 1.00 66.94 91 GLN A O 1
ATOM 740 N N . CYS A 1 92 ? 4.418 7.870 -17.656 1.00 69.56 92 CYS A N 1
ATOM 741 C CA . CYS A 1 92 ? 4.908 9.032 -16.915 1.00 69.56 92 CYS A CA 1
ATOM 742 C C . CYS A 1 92 ? 4.910 10.289 -17.791 1.00 69.56 92 CYS A C 1
ATOM 744 O O . CYS A 1 92 ? 5.322 10.232 -18.951 1.00 69.56 92 CYS A O 1
ATOM 746 N N . LEU A 1 93 ? 4.429 11.400 -17.230 1.00 72.50 93 LEU A N 1
ATOM 747 C CA . LEU A 1 93 ? 4.316 12.707 -17.878 1.00 72.50 93 LEU A CA 1
ATOM 748 C C . LEU A 1 93 ? 5.306 13.737 -17.323 1.00 72.50 93 LEU A C 1
ATOM 750 O O . LEU A 1 93 ? 5.242 14.911 -17.690 1.00 72.50 93 LEU A O 1
ATOM 754 N N . ASP A 1 94 ? 6.204 13.330 -16.433 1.00 68.12 94 ASP A N 1
ATOM 755 C CA . ASP A 1 94 ? 7.183 14.245 -15.864 1.00 68.12 94 ASP A CA 1
ATOM 756 C C . ASP A 1 94 ? 8.151 14.758 -16.924 1.00 68.12 94 ASP A C 1
ATOM 758 O O . ASP A 1 94 ? 8.578 14.033 -17.823 1.00 68.12 94 ASP A O 1
ATOM 762 N N . GLY A 1 95 ? 8.489 16.044 -16.819 1.00 66.31 95 GLY A N 1
ATOM 763 C CA . GLY A 1 95 ? 9.342 16.729 -17.789 1.00 66.31 95 GLY A CA 1
ATOM 764 C C . GLY A 1 95 ? 8.665 17.031 -19.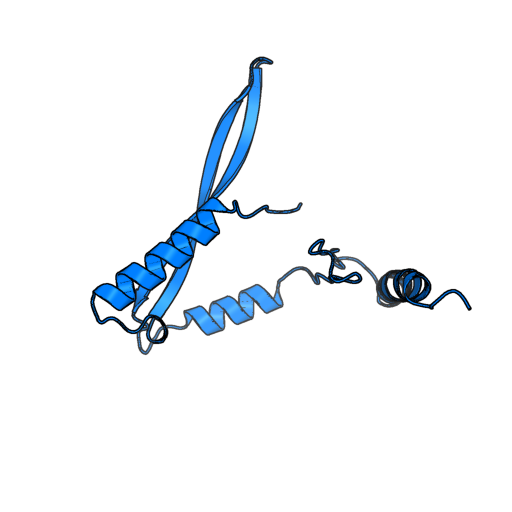129 1.00 66.31 95 GLY A C 1
ATOM 765 O O . GLY A 1 95 ? 9.291 17.676 -19.966 1.00 66.31 95 GLY A O 1
ATOM 766 N N . LEU A 1 96 ? 7.404 16.627 -19.332 1.00 72.69 96 LEU A N 1
ATOM 767 C CA . LEU A 1 96 ? 6.647 16.951 -20.538 1.00 72.69 96 LEU A CA 1
ATOM 768 C C . LEU A 1 96 ? 5.941 18.301 -20.413 1.00 72.69 96 LEU A C 1
ATOM 770 O O . LEU A 1 96 ? 5.295 18.621 -19.412 1.00 72.69 96 LEU A O 1
ATOM 774 N N . SER A 1 97 ? 6.007 19.083 -21.483 1.00 78.31 97 SER A N 1
ATOM 775 C CA . SER A 1 97 ? 5.218 20.298 -21.646 1.00 78.31 97 SER A CA 1
ATOM 776 C C . SER A 1 97 ? 3.741 19.974 -21.909 1.00 78.31 97 SER A C 1
ATOM 778 O O . SER A 1 97 ? 3.386 18.895 -22.390 1.00 78.31 97 SER A O 1
ATOM 780 N N . ALA A 1 98 ? 2.843 20.925 -21.632 1.00 76.00 98 ALA A N 1
ATOM 781 C CA . ALA A 1 98 ? 1.408 20.745 -21.876 1.00 76.00 98 ALA A CA 1
ATOM 782 C C . ALA A 1 98 ? 1.066 20.298 -23.322 1.00 76.00 98 ALA A C 1
ATOM 784 O O . ALA A 1 98 ? 0.237 19.400 -23.473 1.00 76.00 98 ALA A O 1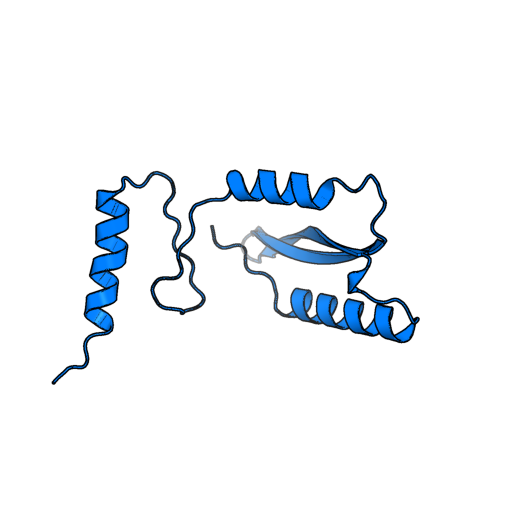
ATOM 785 N N . PRO A 1 99 ? 1.718 20.817 -24.385 1.00 83.50 99 PRO A N 1
ATOM 786 C CA . PRO A 1 99 ? 1.513 20.321 -25.748 1.00 83.50 99 PRO A CA 1
ATOM 787 C C . PRO A 1 99 ? 1.946 18.863 -25.959 1.00 83.50 99 PRO A C 1
ATOM 789 O O . PRO A 1 99 ? 1.317 18.142 -26.731 1.00 83.50 99 PRO A O 1
ATOM 792 N N . GLU A 1 100 ? 3.013 18.414 -25.296 1.00 73.62 100 GLU A N 1
ATOM 793 C CA . GLU A 1 100 ? 3.494 17.030 -25.391 1.00 73.62 100 GLU A CA 1
ATOM 794 C C . GLU A 1 100 ? 2.532 16.068 -24.700 1.00 73.62 100 GLU A C 1
ATOM 796 O O . GLU A 1 100 ? 2.169 15.048 -25.282 1.00 73.62 100 GLU A O 1
ATOM 801 N N . VAL A 1 101 ? 2.025 16.441 -23.523 1.00 76.50 101 VAL A N 1
ATOM 802 C CA . VAL A 1 101 ? 0.959 15.693 -22.841 1.00 76.50 101 VAL A CA 1
ATOM 803 C C . VAL A 1 101 ? -0.289 15.601 -23.726 1.00 76.50 101 VAL A C 1
ATOM 805 O O . VAL A 1 101 ? -0.843 14.514 -23.897 1.00 76.50 101 VAL A O 1
ATOM 808 N N . GLN A 1 102 ? -0.694 16.708 -24.360 1.00 79.00 102 GLN A N 1
ATOM 809 C CA . GLN A 1 102 ? -1.856 16.734 -25.251 1.00 79.00 102 GLN A CA 1
ATOM 810 C C . GLN A 1 102 ? -1.691 15.775 -26.438 1.00 79.00 102 GLN A C 1
ATOM 812 O O . GLN A 1 102 ? -2.636 15.069 -26.785 1.00 79.00 102 GLN A O 1
ATOM 817 N N . LYS A 1 103 ? -0.497 15.694 -27.042 1.00 78.81 103 LYS A N 1
ATOM 818 C CA . LYS A 1 103 ? -0.221 14.753 -28.142 1.00 78.81 103 LYS A CA 1
ATOM 819 C C . LYS A 1 103 ? -0.388 13.297 -27.718 1.00 78.81 103 LYS A C 1
ATOM 821 O O . LYS A 1 103 ? -0.959 12.522 -28.478 1.00 78.81 103 LYS A O 1
ATOM 826 N N . ILE A 1 104 ? 0.071 12.932 -26.521 1.00 72.94 104 ILE A N 1
ATOM 827 C CA . ILE A 1 104 ? -0.041 11.557 -26.011 1.00 72.94 104 ILE A CA 1
ATOM 828 C C . ILE A 1 104 ? -1.520 11.193 -25.782 1.00 72.94 104 ILE A C 1
ATOM 830 O O . ILE A 1 104 ? -1.969 10.122 -26.196 1.00 72.94 104 ILE A O 1
ATOM 834 N N . ILE A 1 105 ? -2.303 12.111 -25.203 1.00 73.94 105 ILE A N 1
ATOM 835 C CA . ILE A 1 105 ? -3.753 11.934 -25.014 1.00 73.94 105 ILE A CA 1
ATOM 836 C C . ILE A 1 105 ? -4.465 11.790 -26.372 1.00 73.94 105 ILE A C 1
ATOM 838 O O . ILE A 1 105 ? -5.233 10.851 -26.574 1.00 73.94 105 ILE A O 1
ATOM 842 N N . SER A 1 106 ? -4.162 12.673 -27.327 1.00 74.50 106 SER A N 1
ATOM 843 C CA . SER A 1 106 ? -4.818 12.716 -28.646 1.00 74.50 106 SER A CA 1
ATOM 844 C C . SER A 1 106 ? -4.498 11.488 -29.507 1.00 74.50 106 SER A C 1
ATOM 846 O O . SER A 1 106 ? -5.381 10.936 -30.157 1.00 74.50 106 SER A O 1
ATOM 848 N N . ALA A 1 107 ? -3.244 11.021 -29.491 1.00 67.00 107 ALA A N 1
ATOM 849 C CA . ALA A 1 107 ? -2.812 9.844 -30.250 1.00 67.00 107 ALA A CA 1
ATOM 850 C C . ALA A 1 107 ? -3.542 8.561 -29.824 1.00 67.00 107 ALA A C 1
ATOM 852 O O . ALA A 1 107 ? -3.681 7.630 -30.613 1.00 67.00 107 ALA A O 1
ATOM 853 N N . SER A 1 108 ? -4.030 8.527 -28.587 1.00 60.03 108 SER A N 1
ATOM 854 C CA . SER A 1 108 ? -4.717 7.368 -28.025 1.00 60.03 108 SER A CA 1
ATOM 855 C C . SER A 1 108 ? -6.233 7.414 -28.248 1.00 60.03 108 SER A C 1
ATOM 857 O O . SER A 1 108 ? -6.867 6.369 -28.351 1.00 60.03 108 SER A O 1
ATOM 859 N N . GLN A 1 109 ? -6.820 8.608 -28.408 1.00 55.72 109 GLN A N 1
ATOM 860 C CA . GLN A 1 109 ? -8.233 8.772 -28.780 1.00 55.72 109 GLN A CA 1
ATOM 861 C C . GLN A 1 109 ? -8.532 8.255 -30.198 1.00 55.72 109 GLN A C 1
ATOM 863 O O . GLN A 1 109 ? -9.609 7.715 -30.428 1.00 55.72 109 GLN A O 1
ATOM 868 N N . HIS A 1 110 ? -7.561 8.305 -31.118 1.00 50.91 110 HIS A N 1
ATOM 869 C CA . HIS A 1 110 ? -7.698 7.720 -32.461 1.00 50.91 110 HIS A CA 1
ATOM 870 C C . HIS A 1 110 ? -7.809 6.185 -32.485 1.00 50.91 110 HIS A C 1
ATOM 872 O O . HIS A 1 110 ? -8.200 5.627 -33.505 1.00 50.91 110 HIS A O 1
ATOM 878 N N . LEU A 1 111 ? -7.488 5.490 -31.387 1.00 47.84 111 LEU A N 1
ATOM 879 C CA . LEU A 1 111 ? -7.647 4.034 -31.269 1.00 47.84 111 LEU A CA 1
ATOM 880 C C . LEU A 1 111 ? -9.026 3.621 -30.724 1.00 47.84 111 LEU A C 1
ATOM 882 O O . LEU A 1 111 ? -9.321 2.429 -30.671 1.00 47.84 111 LEU A O 1
ATOM 886 N N . LEU A 1 112 ? -9.854 4.585 -30.304 1.00 44.25 112 LEU A N 1
ATOM 887 C CA . LEU A 1 112 ? -11.187 4.361 -29.734 1.00 44.25 112 LEU A CA 1
ATOM 888 C C . LEU A 1 112 ? -12.326 4.749 -30.683 1.00 44.25 112 LEU A C 1
ATOM 890 O O . LEU A 1 112 ? -13.490 4.550 -30.334 1.00 44.25 112 LEU A O 1
ATOM 894 N N . GLU A 1 113 ? -12.026 5.281 -31.871 1.00 40.03 113 GLU A N 1
ATOM 895 C CA . GLU A 1 113 ? -13.067 5.475 -32.877 1.00 40.03 113 GLU A CA 1
ATOM 896 C C . GLU A 1 113 ? -13.448 4.115 -33.481 1.00 40.03 113 GLU A C 1
ATOM 898 O O . GLU A 1 113 ? -12.573 3.384 -33.959 1.00 40.03 113 GLU A O 1
ATOM 903 N N . PRO A 1 114 ? -14.736 3.725 -33.448 1.00 42.84 114 PRO A N 1
ATOM 904 C CA . PRO A 1 114 ? -15.167 2.522 -34.131 1.00 42.84 114 PRO A CA 1
ATOM 905 C C . PRO A 1 114 ? -14.965 2.738 -35.630 1.00 42.84 114 PRO A C 1
ATOM 907 O O . PRO A 1 114 ? -15.468 3.709 -36.192 1.00 42.84 114 PRO A O 1
ATOM 910 N N . ASN A 1 115 ? -14.229 1.827 -36.270 1.00 44.50 115 ASN A N 1
ATOM 911 C CA . ASN A 1 115 ? -14.204 1.730 -37.725 1.00 44.50 115 ASN A CA 1
ATOM 912 C C . ASN A 1 115 ? -15.649 1.507 -38.201 1.00 44.50 115 ASN A C 1
ATOM 914 O O . ASN A 1 115 ? -16.188 0.415 -38.005 1.00 44.50 115 ASN A O 1
ATOM 918 N N . PHE A 1 116 ? -16.269 2.550 -38.754 1.00 40.34 116 PHE A N 1
ATOM 919 C CA . PHE A 1 116 ? -17.528 2.462 -39.491 1.00 40.34 116 PHE A CA 1
ATOM 920 C C . PHE A 1 116 ? -17.270 2.016 -40.930 1.00 40.34 116 PHE A C 1
ATOM 922 O O . PHE A 1 116 ? -16.281 2.499 -41.529 1.00 40.34 116 PHE A O 1
#

pLDDT: mean 72.3, std 15.11, range [32.72, 95.5]

Radius of gyration: 19.95 Å; chains: 1; bounding box: 45×39×56 Å

Foldseek 3Di:
DDQDADPVLVVQVVVVCVVCVVVVHDQVQWDKDWDKDWDWDQDPVRDIDIHIYIDIDIDGDDPPRCVVVVVVVVVVVDFPWDDLPVPPDTDGCPPPDPVRVVCVNVVSVVVVDPDD

Secondary structure (DSSP, 8-state):
---PPPHHHHHHHHHHHHHHHHTT--GGGEEEEEEEEEEEEE-TTS-EEEEEEEEEEEEEPPTT-THHHHHHHHHHTS--EE-SSSSS-PEE-TT--HHHHHHHHHHHHTTSS---

Sequence (116 aa):
MVSYIKTRSLDDFNRLIVQLQSKGVNPAIGVFCPKYIKHSKGLSDGSTANYYSLEWHWRERTEDDDSIEKLSDCLKFSDRLIDINSTSKMQCLDGLSAPEVQKIISASQHLLEPNF